Protein AF-A0A2M8BMV0-F1 (afdb_monomer_lite)

Foldseek 3Di:
DDDDDDPPVDDPDDPPPDDPPPPDDPDDDPPDDDDDPVRVVVVVVVCVVVPVDDDDPVNVVVVVVVVVVVPPDPDDPVRVVVVQVVCVVVVNDDDPPPPD

pLDDT: mean 74.04, std 16.03, range [36.88, 93.06]

Sequence (100 aa):
MKTLLIAAALVATSFAAMAENNNYPPQITASGPSKTRAEVIAELHAAKAAGQFHFTESDMRQAERFSRQQSSSNLTRQQVQQEVIALRQQGQLEIQGDRR

Structure (mmCIF, N/CA/C/O backbone):
data_AF-A0A2M8BMV0-F1
#
_entry.id   AF-A0A2M8BMV0-F1
#
loop_
_atom_site.group_PDB
_atom_site.id
_atom_site.type_symbol
_atom_site.label_atom_id
_atom_site.label_alt_id
_atom_site.label_comp_id
_atom_site.label_asym_id
_atom_site.label_entity_id
_atom_site.label_seq_id
_atom_site.pdbx_PDB_ins_code
_atom_site.Cartn_x
_atom_site.Cartn_y
_atom_site.Cartn_z
_atom_site.occupancy
_atom_site.B_iso_or_equiv
_atom_site.auth_seq_id
_atom_site.auth_comp_id
_atom_site.auth_asym_id
_atom_site.auth_atom_id
_atom_site.pdbx_PDB_model_num
ATOM 1 N N . MET A 1 1 ? -40.855 -0.882 59.957 1.00 37.31 1 MET A N 1
ATOM 2 C CA . MET A 1 1 ? -39.823 -0.028 59.330 1.00 37.31 1 MET A CA 1
ATOM 3 C C . MET A 1 1 ? -40.257 0.276 57.904 1.00 37.31 1 MET A C 1
ATOM 5 O O . MET A 1 1 ? -40.891 -0.568 57.289 1.00 37.31 1 MET A O 1
ATOM 9 N N . LYS A 1 2 ? -40.060 1.526 57.479 1.00 36.88 2 LYS A N 1
ATOM 10 C CA . LYS A 1 2 ? -40.741 2.200 56.365 1.00 36.88 2 LYS A CA 1
ATOM 11 C C . LYS A 1 2 ? -40.219 1.699 55.006 1.00 36.88 2 LYS A C 1
ATOM 13 O O . LYS A 1 2 ? -39.016 1.721 54.779 1.00 36.88 2 LYS A O 1
ATOM 18 N N . THR A 1 3 ? -41.114 1.272 54.122 1.00 43.72 3 THR A N 1
ATOM 19 C C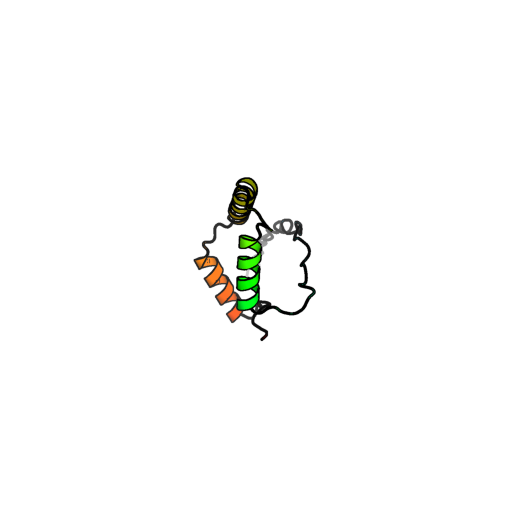A . THR A 1 3 ? -40.839 0.967 52.710 1.00 43.72 3 THR A CA 1
ATOM 20 C C . THR A 1 3 ? -40.404 2.230 51.973 1.00 43.72 3 THR A C 1
ATOM 22 O O . THR A 1 3 ? -41.174 3.186 51.896 1.00 43.72 3 THR A O 1
ATOM 25 N N . LEU A 1 4 ? -39.193 2.232 51.417 1.00 46.25 4 LEU A N 1
ATOM 26 C CA . LEU A 1 4 ? -38.737 3.260 50.484 1.00 46.25 4 LEU A CA 1
ATOM 27 C C . LEU A 1 4 ? -38.575 2.639 49.098 1.00 46.25 4 LEU A C 1
ATOM 29 O O . LEU A 1 4 ? -37.669 1.851 48.844 1.00 46.25 4 LEU A O 1
ATOM 33 N N . LEU A 1 5 ? -39.511 3.007 48.227 1.00 42.38 5 LEU A N 1
ATOM 34 C CA . LEU A 1 5 ? -39.439 2.853 46.783 1.00 42.38 5 LEU A CA 1
ATOM 35 C C . LEU A 1 5 ? -38.408 3.856 46.255 1.00 42.38 5 LEU A C 1
ATOM 37 O O . LEU A 1 5 ? -38.605 5.061 46.394 1.00 42.38 5 LEU A O 1
ATOM 41 N N . ILE A 1 6 ? -37.333 3.376 45.633 1.00 45.16 6 ILE A N 1
ATOM 42 C CA . ILE A 1 6 ? -36.451 4.211 44.811 1.00 45.16 6 ILE A CA 1
ATOM 43 C C . ILE A 1 6 ? -36.575 3.693 43.383 1.00 45.16 6 ILE A C 1
ATOM 45 O O . ILE A 1 6 ? -35.866 2.784 42.960 1.00 45.16 6 ILE A O 1
ATOM 49 N N . ALA A 1 7 ? -37.532 4.258 42.649 1.00 43.22 7 ALA A N 1
ATOM 50 C CA . ALA A 1 7 ? -37.618 4.109 41.206 1.00 43.22 7 ALA A CA 1
ATOM 51 C C . ALA A 1 7 ? -36.563 5.024 40.567 1.00 43.22 7 ALA A C 1
ATOM 53 O O . ALA A 1 7 ? -36.850 6.151 40.170 1.00 43.22 7 ALA A O 1
ATOM 54 N N . ALA A 1 8 ? -35.318 4.554 40.510 1.00 49.50 8 ALA A N 1
ATOM 55 C CA . ALA A 1 8 ? -34.308 5.144 39.646 1.00 49.50 8 ALA A CA 1
ATOM 56 C C . ALA A 1 8 ? -34.575 4.641 38.220 1.00 49.50 8 ALA A C 1
ATOM 58 O O . ALA A 1 8 ? -34.195 3.529 37.860 1.00 49.50 8 ALA A O 1
ATOM 59 N N . ALA A 1 9 ? -35.294 5.438 37.428 1.00 49.81 9 ALA A N 1
ATOM 60 C CA . ALA A 1 9 ? -35.452 5.213 35.998 1.00 49.81 9 ALA A CA 1
ATOM 61 C C . ALA A 1 9 ? -34.083 5.379 35.323 1.00 49.81 9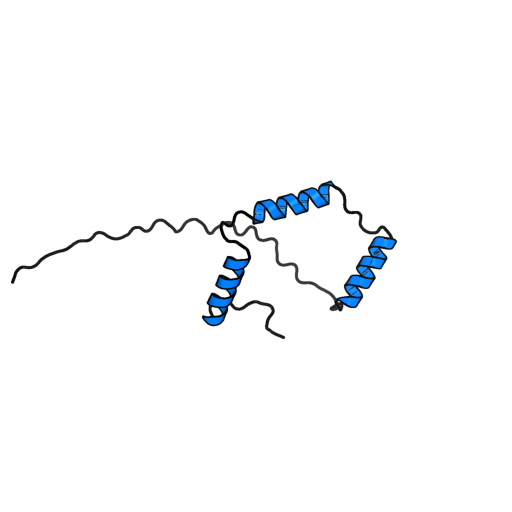 ALA A C 1
ATOM 63 O O . ALA A 1 9 ? -33.645 6.486 35.017 1.00 49.81 9 ALA A O 1
ATOM 64 N N . LEU A 1 10 ? -33.383 4.262 35.157 1.00 51.81 10 LEU A N 1
ATOM 65 C CA . LEU A 1 10 ? -32.047 4.187 34.592 1.00 51.81 10 LEU A CA 1
ATOM 66 C C . LEU A 1 10 ? -32.127 3.321 33.342 1.00 51.81 10 LEU A C 1
ATOM 68 O O . LEU A 1 10 ? -31.965 2.114 33.438 1.00 51.81 10 LEU A O 1
ATOM 72 N N . VAL A 1 11 ? -32.377 3.929 32.179 1.00 49.41 11 VAL A N 1
ATOM 73 C CA . VAL A 1 11 ? -32.013 3.329 30.888 1.00 49.41 11 VAL A CA 1
ATOM 74 C C . VAL A 1 11 ? -31.697 4.445 29.886 1.00 49.41 11 VAL 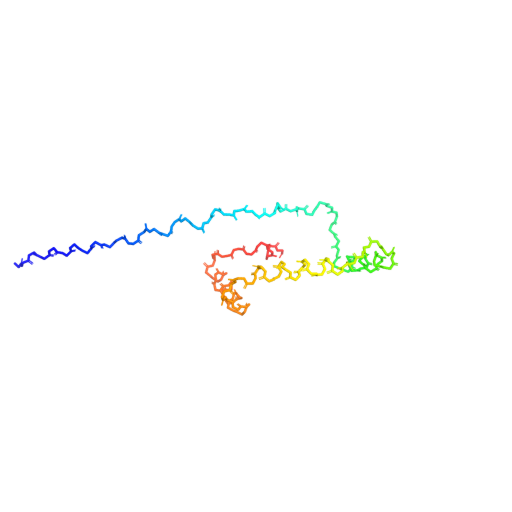A C 1
ATOM 76 O O . VAL A 1 11 ? -32.552 4.918 29.142 1.00 49.41 11 VAL A O 1
ATOM 79 N N . ALA A 1 12 ? -30.436 4.868 29.862 1.00 55.38 12 ALA A N 1
ATOM 80 C CA . ALA A 1 12 ? -29.848 5.491 28.686 1.00 55.38 12 ALA A CA 1
ATOM 81 C C . ALA A 1 12 ? -29.467 4.365 27.712 1.00 55.38 12 ALA A C 1
ATOM 83 O O . ALA A 1 12 ? -28.384 3.799 27.818 1.00 55.38 12 ALA A O 1
ATOM 84 N N . THR A 1 13 ? -30.352 3.994 26.787 1.00 60.94 13 THR A N 1
ATOM 85 C CA . THR A 1 13 ? -29.993 3.077 25.690 1.00 60.94 13 THR A CA 1
ATOM 86 C C . THR A 1 13 ? -30.485 3.623 24.364 1.00 60.94 13 THR A C 1
ATOM 88 O O . THR A 1 13 ? -31.515 3.217 23.835 1.00 60.94 13 THR A O 1
ATOM 91 N N . SER A 1 14 ? -29.706 4.528 23.792 1.00 52.84 14 SER A N 1
ATOM 92 C CA . SER A 1 14 ? -29.722 4.744 22.348 1.00 52.84 14 SER A CA 1
ATOM 93 C C . SER A 1 14 ? -28.303 5.038 21.865 1.00 52.84 14 SER A C 1
ATOM 95 O O . SER A 1 14 ? -27.995 6.129 21.402 1.00 52.84 14 SER A O 1
ATOM 97 N N . PHE A 1 15 ? -27.430 4.036 22.004 1.00 57.03 15 PHE A N 1
ATOM 98 C CA . PHE A 1 15 ? -26.163 3.923 21.277 1.00 57.03 15 PHE A CA 1
ATOM 99 C C . PHE A 1 15 ? -26.126 2.546 20.599 1.00 57.03 15 PHE A C 1
ATOM 101 O O . PHE A 1 15 ? -25.392 1.656 21.004 1.00 57.03 15 PHE A O 1
ATOM 108 N N . ALA A 1 16 ? -27.015 2.311 19.634 1.00 53.06 16 ALA A N 1
ATOM 109 C CA . ALA A 1 16 ? -27.076 1.032 18.913 1.00 53.06 16 ALA A CA 1
ATOM 110 C C . ALA A 1 16 ? -27.099 1.199 17.385 1.00 53.06 16 ALA A C 1
ATOM 112 O O . ALA A 1 16 ? -27.415 0.259 16.669 1.00 53.06 16 ALA A O 1
ATOM 113 N N . ALA A 1 17 ? -26.764 2.380 16.863 1.00 50.81 17 ALA A N 1
ATOM 114 C CA . ALA A 1 17 ? -26.876 2.663 15.433 1.00 50.81 17 ALA A CA 1
ATOM 115 C C . ALA A 1 17 ? -25.611 3.324 14.868 1.00 50.81 17 ALA A C 1
ATOM 117 O O . ALA A 1 17 ? -25.702 4.368 14.243 1.00 50.81 17 ALA A O 1
ATOM 118 N N . MET A 1 18 ? -24.425 2.760 15.114 1.00 51.78 18 MET A N 1
ATOM 119 C CA . MET A 1 18 ? -23.173 3.210 14.474 1.00 51.78 18 MET A CA 1
ATOM 120 C C . MET A 1 18 ? -22.264 2.012 14.150 1.00 51.78 18 MET A C 1
ATOM 122 O O . MET A 1 18 ? -21.106 1.990 14.549 1.00 51.78 18 MET A O 1
ATOM 126 N N . ALA A 1 19 ? -22.783 0.972 13.491 1.00 56.19 19 ALA A N 1
ATOM 127 C CA . ALA A 1 19 ? -21.958 -0.177 13.085 1.00 56.19 19 ALA A CA 1
ATOM 128 C C . ALA A 1 19 ? -22.346 -0.809 11.734 1.00 56.19 19 ALA A C 1
ATOM 130 O O . ALA A 1 19 ? -21.930 -1.921 11.435 1.00 56.19 19 ALA A O 1
ATOM 131 N N . GLU A 1 20 ? -23.108 -0.113 10.890 1.00 50.59 20 GLU A N 1
ATOM 132 C CA . GLU A 1 20 ? -23.503 -0.616 9.565 1.00 50.59 20 GLU A CA 1
ATOM 133 C C . GLU A 1 20 ? -22.887 0.269 8.471 1.00 50.59 20 GLU A C 1
ATOM 135 O O . GLU A 1 20 ? -23.566 0.991 7.749 1.00 50.59 20 GLU A O 1
ATOM 140 N N . ASN A 1 21 ? -21.557 0.264 8.370 1.00 55.41 21 ASN A N 1
ATOM 141 C CA . ASN A 1 21 ? -20.870 0.653 7.135 1.00 55.41 21 ASN A CA 1
ATOM 142 C C . ASN A 1 21 ? -19.746 -0.349 6.862 1.00 55.41 21 ASN A C 1
ATOM 144 O O . ASN A 1 21 ? -18.559 -0.043 6.956 1.00 55.41 21 ASN A O 1
ATOM 148 N N . ASN A 1 22 ? -20.147 -1.582 6.553 1.00 59.59 22 ASN A N 1
ATOM 149 C CA . ASN A 1 22 ? -19.255 -2.672 6.169 1.00 59.59 22 ASN A CA 1
ATOM 150 C C . ASN A 1 22 ? -18.832 -2.559 4.695 1.00 59.59 22 ASN A C 1
ATOM 152 O O . ASN A 1 22 ? -18.850 -3.544 3.963 1.00 59.59 22 ASN A O 1
ATOM 156 N N . ASN A 1 23 ? -18.420 -1.371 4.239 1.00 67.75 23 ASN A N 1
ATOM 157 C CA . ASN A 1 23 ? -17.752 -1.225 2.944 1.00 67.75 23 ASN A CA 1
ATOM 158 C C . ASN A 1 23 ? -16.271 -1.633 3.056 1.00 67.75 23 ASN A C 1
ATOM 160 O O . ASN A 1 23 ? -15.365 -0.869 2.716 1.00 67.75 23 ASN A O 1
ATOM 164 N N . TYR A 1 24 ? -16.019 -2.828 3.593 1.00 57.38 24 TYR A N 1
ATOM 165 C CA . TYR A 1 24 ? -14.701 -3.437 3.520 1.00 57.38 24 TYR A CA 1
ATOM 166 C C . TYR A 1 24 ? -14.517 -3.995 2.109 1.00 57.38 24 TYR A C 1
ATOM 168 O O . TYR A 1 24 ? -15.381 -4.737 1.634 1.00 57.38 24 TYR A O 1
ATOM 176 N N . PRO A 1 25 ? -13.411 -3.665 1.419 1.00 69.56 25 PRO A N 1
ATOM 177 C CA . PRO A 1 25 ? -13.112 -4.313 0.156 1.00 69.56 25 PRO A CA 1
ATOM 178 C C . PRO A 1 25 ? -13.018 -5.831 0.386 1.00 69.56 25 PRO A C 1
ATOM 180 O O . PRO A 1 25 ? -12.536 -6.259 1.445 1.00 69.56 25 PRO A O 1
ATOM 183 N N . PRO A 1 26 ? -13.477 -6.650 -0.577 1.00 76.31 26 PRO A N 1
ATOM 184 C CA . PRO A 1 26 ? -13.423 -8.098 -0.449 1.00 76.31 26 PRO A CA 1
ATOM 185 C C . PRO A 1 26 ? -11.992 -8.533 -0.125 1.00 76.31 26 PRO A C 1
ATOM 187 O O . PRO A 1 26 ? -11.030 -8.034 -0.711 1.00 76.31 26 PRO A O 1
ATOM 190 N N . GLN A 1 27 ? -11.850 -9.453 0.829 1.00 72.69 27 GLN A N 1
ATOM 191 C CA . GLN A 1 27 ? -10.560 -10.050 1.156 1.00 72.69 27 GLN A CA 1
ATOM 192 C C . GLN A 1 27 ? -10.069 -10.818 -0.077 1.00 72.69 27 GLN A C 1
ATOM 194 O O . GLN A 1 27 ? -10.592 -11.881 -0.407 1.00 72.69 27 GLN A O 1
ATOM 199 N N . ILE A 1 28 ? -9.089 -10.258 -0.785 1.00 75.44 28 ILE A N 1
ATOM 200 C CA . ILE A 1 28 ? -8.469 -10.919 -1.931 1.00 75.44 28 ILE A CA 1
ATOM 201 C C . ILE A 1 28 ? -7.541 -11.992 -1.366 1.00 75.44 28 ILE A C 1
ATOM 203 O O . ILE A 1 28 ? -6.487 -11.686 -0.806 1.00 75.44 28 ILE A O 1
ATOM 207 N N . THR A 1 29 ? -7.935 -13.258 -1.476 1.00 70.19 29 THR A N 1
ATOM 208 C CA . THR A 1 29 ? -7.048 -14.374 -1.157 1.00 70.19 29 THR A CA 1
ATOM 209 C C . THR A 1 29 ? -5.967 -14.452 -2.231 1.00 70.19 29 THR A C 1
ATOM 211 O O . THR A 1 29 ? -6.258 -14.502 -3.427 1.00 70.19 29 THR A O 1
ATOM 214 N N . ALA A 1 30 ? -4.698 -14.419 -1.820 1.00 70.56 30 ALA A N 1
ATOM 215 C CA . ALA A 1 30 ? -3.585 -14.599 -2.744 1.00 70.56 30 ALA A CA 1
ATOM 216 C C . ALA A 1 30 ? -3.675 -16.010 -3.349 1.00 70.56 30 ALA A C 1
ATOM 218 O O . ALA A 1 30 ? -3.412 -17.002 -2.673 1.00 70.56 30 ALA A O 1
ATOM 219 N N . SER A 1 31 ? -4.097 -16.093 -4.609 1.00 70.69 31 SER A N 1
ATOM 220 C CA . SER A 1 31 ? -4.192 -17.343 -5.357 1.00 70.69 31 SER A CA 1
ATOM 221 C C . SER A 1 31 ? -2.918 -17.503 -6.182 1.00 70.69 31 SER A C 1
ATOM 223 O O . SER A 1 31 ? -2.708 -16.777 -7.153 1.00 70.69 31 SER A O 1
ATOM 225 N N . GLY A 1 32 ? -2.016 -18.385 -5.751 1.00 75.56 32 GLY A N 1
ATOM 226 C CA . GLY A 1 32 ? -0.741 -18.626 -6.423 1.00 75.56 32 GLY A CA 1
ATOM 227 C C . GLY A 1 32 ? 0.317 -19.247 -5.507 1.00 75.56 32 GLY A C 1
ATOM 228 O O . GLY A 1 32 ? 0.114 -19.330 -4.294 1.00 75.56 32 GLY A O 1
ATOM 229 N N . PRO A 1 33 ?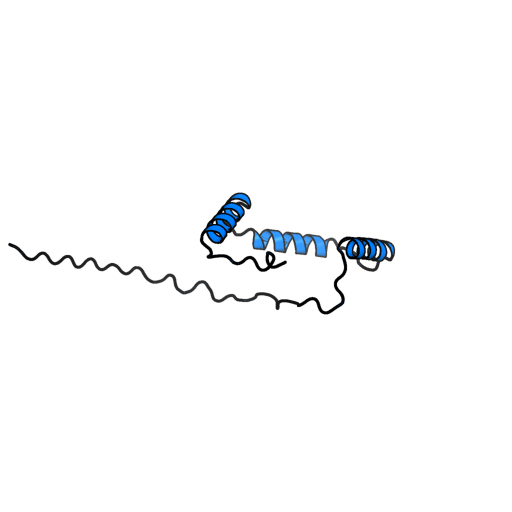 1.452 -19.698 -6.070 1.00 79.06 33 PRO A N 1
ATOM 230 C CA . PRO A 1 33 ? 2.567 -20.195 -5.277 1.00 79.06 33 PRO A CA 1
ATOM 231 C C . PRO A 1 33 ? 3.090 -19.104 -4.335 1.00 79.06 33 PRO A C 1
ATOM 233 O O . PRO A 1 33 ? 3.271 -17.948 -4.725 1.00 79.06 33 PRO A O 1
ATOM 236 N N . SER A 1 34 ? 3.348 -19.491 -3.088 1.00 82.69 34 SER A N 1
ATOM 237 C CA . SER A 1 34 ? 3.931 -18.621 -2.070 1.00 82.69 34 SER A CA 1
ATOM 238 C C . SER A 1 34 ? 5.328 -18.179 -2.503 1.00 82.69 34 SER A C 1
ATOM 240 O O . SER A 1 34 ? 6.221 -19.015 -2.613 1.00 82.69 34 SER A O 1
ATOM 242 N N . LYS A 1 35 ? 5.537 -16.876 -2.706 1.00 87.44 35 LYS A N 1
ATOM 243 C CA . LYS A 1 35 ? 6.877 -16.309 -2.906 1.00 87.44 35 LYS A CA 1
ATOM 244 C C . LYS A 1 35 ? 7.486 -15.939 -1.561 1.00 87.44 35 LYS A C 1
ATOM 246 O O . LYS A 1 35 ? 6.820 -15.384 -0.684 1.00 87.44 35 LYS A O 1
ATOM 251 N N . THR A 1 36 ? 8.767 -16.227 -1.399 1.00 92.88 36 THR A N 1
ATOM 252 C CA . THR A 1 36 ? 9.558 -15.702 -0.292 1.00 92.88 36 THR A CA 1
ATOM 253 C C . THR A 1 36 ? 9.672 -14.184 -0.409 1.00 92.88 36 THR A C 1
ATOM 255 O O . THR A 1 36 ? 9.599 -13.602 -1.493 1.00 92.88 36 THR A O 1
ATOM 258 N N . ARG A 1 37 ? 9.908 -13.507 0.720 1.00 91.75 37 ARG A N 1
ATOM 259 C CA . ARG A 1 37 ? 10.122 -12.052 0.718 1.00 91.75 37 ARG A CA 1
ATOM 260 C C . ARG A 1 37 ? 11.292 -11.644 -0.184 1.00 91.75 37 ARG A C 1
ATOM 262 O O . ARG A 1 37 ? 11.223 -10.596 -0.815 1.00 91.75 37 ARG A O 1
ATOM 269 N N . ALA A 1 38 ? 12.340 -12.467 -0.248 1.00 92.75 38 ALA A N 1
ATOM 270 C CA . ALA A 1 38 ? 13.493 -12.229 -1.110 1.00 92.75 38 ALA A CA 1
ATOM 271 C C . ALA A 1 38 ? 13.109 -12.273 -2.598 1.00 92.75 38 ALA A C 1
ATOM 273 O O . ALA A 1 38 ? 13.462 -11.361 -3.342 1.00 92.75 38 ALA A O 1
ATOM 274 N N . GLU A 1 39 ? 12.329 -13.273 -3.012 1.00 91.94 39 GLU A N 1
ATOM 275 C CA . GLU A 1 39 ? 11.837 -13.391 -4.390 1.00 91.94 39 GLU A CA 1
ATOM 276 C C . GLU A 1 39 ? 10.931 -12.219 -4.774 1.00 91.94 39 GLU A C 1
ATOM 278 O O . GLU A 1 39 ? 11.112 -11.634 -5.839 1.00 91.94 39 GLU A O 1
ATOM 283 N N . VAL A 1 40 ? 10.017 -11.809 -3.885 1.00 93.06 40 VAL A N 1
ATOM 284 C CA . VAL A 1 40 ? 9.145 -10.645 -4.124 1.00 93.06 40 VAL A CA 1
ATOM 285 C C . VAL A 1 40 ? 9.964 -9.367 -4.314 1.00 93.06 40 VAL A C 1
ATOM 287 O O . VAL A 1 40 ? 9.662 -8.569 -5.196 1.00 93.06 40 VAL A O 1
ATOM 290 N N . ILE A 1 41 ? 11.016 -9.159 -3.516 1.00 92.69 41 ILE A N 1
ATOM 291 C CA . ILE A 1 41 ? 11.888 -7.981 -3.647 1.00 92.69 41 ILE A CA 1
ATOM 292 C C . ILE A 1 41 ? 12.654 -8.011 -4.973 1.00 92.69 41 ILE A C 1
ATOM 294 O O . ILE A 1 41 ? 12.749 -6.981 -5.644 1.00 92.69 41 ILE A O 1
ATOM 298 N N . ALA A 1 42 ? 13.185 -9.173 -5.358 1.00 92.44 42 ALA A N 1
ATOM 299 C CA . ALA A 1 42 ? 13.907 -9.333 -6.615 1.00 92.44 42 ALA A CA 1
ATOM 300 C C . ALA A 1 42 ? 13.005 -9.045 -7.827 1.00 92.44 42 ALA A C 1
ATOM 302 O O . ALA A 1 42 ? 13.391 -8.293 -8.720 1.00 92.44 42 ALA A O 1
ATOM 303 N N . GLU A 1 43 ? 11.783 -9.575 -7.824 1.00 91.50 43 GLU A N 1
ATOM 304 C CA . GLU A 1 43 ? 10.774 -9.317 -8.854 1.00 91.50 43 GLU A CA 1
ATOM 305 C C . GLU A 1 43 ? 10.366 -7.845 -8.907 1.00 91.50 43 GLU A C 1
ATOM 307 O O . GLU A 1 43 ? 10.306 -7.264 -9.987 1.00 91.50 43 GLU A O 1
ATOM 312 N N . LEU A 1 44 ? 10.155 -7.211 -7.751 1.00 90.88 44 LEU A N 1
ATOM 313 C CA . LEU A 1 44 ? 9.808 -5.793 -7.679 1.00 90.88 44 LEU A CA 1
ATOM 314 C C . LEU A 1 44 ? 10.934 -4.928 -8.266 1.00 90.88 44 LEU A C 1
ATOM 316 O O . LEU A 1 44 ? 10.669 -3.994 -9.023 1.00 90.88 44 LEU A O 1
ATOM 320 N N . HIS A 1 45 ? 12.196 -5.261 -7.981 1.00 90.38 45 HIS A N 1
ATOM 321 C CA . HIS A 1 45 ? 13.343 -4.573 -8.572 1.00 90.38 45 HIS A CA 1
ATOM 322 C C . HIS A 1 45 ? 13.428 -4.783 -10.091 1.00 90.38 45 HIS A C 1
ATOM 324 O O . HIS A 1 45 ? 13.629 -3.818 -10.830 1.00 90.38 45 HIS A O 1
ATOM 330 N N . ALA A 1 46 ? 13.226 -6.015 -10.565 1.00 91.62 46 ALA A N 1
ATOM 331 C CA . ALA A 1 46 ? 13.211 -6.332 -11.991 1.00 91.62 46 ALA A CA 1
ATOM 332 C C . ALA A 1 46 ? 12.088 -5.589 -12.734 1.00 91.62 46 ALA A C 1
ATOM 334 O O . ALA A 1 46 ? 12.339 -4.960 -13.759 1.00 91.62 46 ALA A O 1
ATOM 335 N N . ALA A 1 47 ? 10.872 -5.587 -12.188 1.00 90.12 47 ALA A N 1
ATOM 336 C CA . ALA A 1 47 ? 9.725 -4.895 -12.764 1.00 90.12 47 ALA A CA 1
ATOM 337 C C . ALA A 1 47 ? 9.904 -3.365 -12.749 1.00 90.12 47 ALA A C 1
ATOM 339 O O . ALA A 1 47 ? 9.523 -2.694 -13.710 1.00 90.12 47 ALA A O 1
ATOM 340 N N . LYS A 1 48 ? 10.569 -2.813 -11.722 1.00 87.12 48 LYS A N 1
ATOM 341 C CA . LYS A 1 48 ? 10.970 -1.398 -11.690 1.00 87.12 48 LYS A CA 1
ATOM 342 C C . LYS A 1 48 ? 11.959 -1.070 -12.809 1.00 87.12 48 LYS A C 1
ATOM 344 O O . LYS A 1 48 ? 11.779 -0.075 -13.503 1.00 87.12 48 LYS A O 1
ATOM 349 N N . ALA A 1 49 ? 12.990 -1.896 -12.989 1.00 89.12 49 ALA A N 1
ATOM 350 C CA . ALA A 1 49 ? 13.993 -1.710 -14.039 1.00 89.12 49 ALA A CA 1
ATOM 351 C C . ALA A 1 49 ? 13.398 -1.865 -15.448 1.00 89.12 49 ALA A C 1
ATOM 353 O O . ALA A 1 49 ? 13.793 -1.153 -16.366 1.00 89.12 49 ALA A O 1
ATOM 354 N N . ALA A 1 50 ? 12.415 -2.753 -15.603 1.00 91.81 50 ALA A N 1
ATOM 355 C CA . ALA A 1 50 ? 11.674 -2.958 -16.843 1.00 91.81 50 ALA A CA 1
ATOM 356 C C . ALA A 1 50 ? 10.597 -1.887 -17.109 1.00 91.81 50 ALA A C 1
ATOM 358 O O . ALA A 1 50 ? 9.918 -1.959 -18.131 1.00 91.81 50 ALA A O 1
ATOM 359 N N . GLY A 1 51 ? 10.401 -0.919 -16.203 1.00 88.44 51 GLY A N 1
ATOM 360 C CA . GLY A 1 51 ? 9.377 0.121 -16.343 1.00 88.44 51 GLY A CA 1
ATOM 361 C C . GLY A 1 51 ? 7.941 -0.414 -16.324 1.00 88.44 51 GLY A C 1
ATOM 362 O O . GLY A 1 51 ? 7.039 0.237 -16.841 1.00 88.44 51 GLY A O 1
ATOM 363 N N . GLN A 1 52 ? 7.710 -1.602 -15.751 1.00 86.75 52 GLN A N 1
ATOM 364 C CA . GLN A 1 52 ? 6.401 -2.270 -15.764 1.00 86.75 52 GLN A CA 1
ATOM 365 C C . GLN A 1 52 ? 5.363 -1.603 -14.854 1.00 86.75 52 GLN A C 1
ATOM 367 O O . GLN A 1 52 ? 4.168 -1.848 -15.001 1.00 86.75 52 GLN A O 1
ATOM 372 N N . PHE A 1 53 ? 5.799 -0.760 -13.919 1.00 78.44 53 PHE A N 1
ATOM 373 C CA . PHE A 1 53 ? 4.922 0.084 -13.119 1.00 78.44 53 PHE A CA 1
ATOM 374 C C . PHE A 1 53 ? 5.550 1.466 -12.931 1.00 78.44 53 PHE A C 1
ATOM 376 O O . PHE A 1 53 ? 6.744 1.594 -12.659 1.00 78.44 53 PHE A O 1
ATOM 383 N N . HIS A 1 54 ? 4.729 2.506 -13.057 1.00 79.12 54 HIS A N 1
ATOM 384 C CA . HIS A 1 54 ? 5.099 3.894 -12.802 1.00 79.12 54 HIS A CA 1
ATOM 385 C C . HIS A 1 54 ? 4.210 4.434 -11.687 1.00 79.12 54 HIS A C 1
ATOM 387 O O . HIS A 1 54 ? 2.990 4.363 -11.783 1.00 79.12 54 HIS A O 1
ATOM 393 N N . PHE A 1 55 ? 4.827 4.988 -10.644 1.00 81.06 55 PHE A N 1
ATOM 394 C CA . PHE A 1 55 ? 4.101 5.744 -9.632 1.00 81.06 55 PHE A CA 1
ATOM 395 C C . PHE A 1 55 ? 3.923 7.169 -10.133 1.00 81.06 55 PHE A C 1
ATOM 397 O O . PHE A 1 55 ? 4.901 7.892 -10.329 1.00 81.06 55 PHE A O 1
ATOM 404 N N . THR A 1 56 ? 2.678 7.567 -10.354 1.00 87.00 56 THR A N 1
ATOM 405 C CA . THR A 1 56 ? 2.349 8.953 -10.664 1.00 87.00 56 THR A CA 1
ATOM 406 C C . THR A 1 56 ? 2.199 9.757 -9.378 1.00 87.00 56 THR A C 1
ATOM 408 O O . THR A 1 56 ? 1.919 9.231 -8.299 1.00 87.00 56 THR A O 1
ATOM 411 N N . GLU A 1 57 ? 2.324 11.075 -9.493 1.00 85.00 57 GLU A N 1
ATOM 412 C CA . GLU A 1 57 ? 2.019 11.987 -8.389 1.00 85.00 57 GLU A CA 1
ATOM 413 C C . GLU A 1 57 ? 0.569 11.821 -7.897 1.00 85.00 57 GLU A C 1
ATOM 415 O O . GLU A 1 57 ? 0.276 11.986 -6.714 1.00 85.00 57 GLU A O 1
ATOM 420 N N . SER A 1 58 ? -0.350 11.443 -8.791 1.00 86.88 58 SER A N 1
ATOM 421 C CA . SER A 1 58 ? -1.734 11.127 -8.440 1.00 86.88 58 SER A CA 1
ATOM 422 C C . SER A 1 58 ? -1.839 9.876 -7.569 1.00 86.88 58 SER A C 1
ATOM 424 O O . SER A 1 58 ? -2.580 9.915 -6.588 1.00 86.88 58 SER A O 1
ATOM 426 N N . ASP A 1 59 ? -1.066 8.825 -7.855 1.00 87.75 59 ASP A N 1
ATOM 427 C CA . ASP A 1 59 ? -1.031 7.602 -7.039 1.00 87.75 59 ASP A CA 1
ATOM 428 C C . ASP A 1 59 ? -0.494 7.898 -5.635 1.00 87.75 59 ASP A C 1
ATOM 430 O O . ASP A 1 59 ? -1.067 7.470 -4.630 1.00 87.75 59 ASP A O 1
ATOM 434 N N . MET A 1 60 ? 0.564 8.711 -5.550 1.00 84.12 60 MET A N 1
ATOM 435 C CA . MET A 1 60 ? 1.132 9.143 -4.270 1.00 84.12 60 MET A CA 1
ATOM 436 C C . MET A 1 60 ? 0.134 9.982 -3.466 1.00 84.12 60 MET A C 1
ATOM 438 O O . MET A 1 60 ? -0.124 9.690 -2.298 1.00 84.12 60 MET A O 1
ATOM 442 N N . ARG A 1 61 ? -0.512 10.971 -4.098 1.00 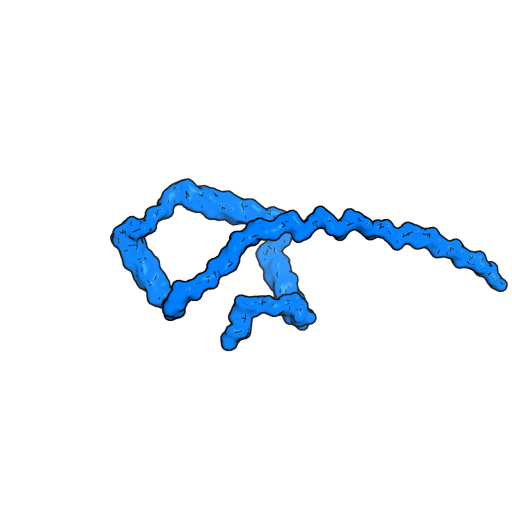85.62 61 ARG A N 1
ATOM 443 C CA . ARG A 1 61 ? -1.561 11.773 -3.450 1.00 85.62 61 ARG A CA 1
ATOM 444 C C . ARG A 1 61 ? -2.747 10.925 -3.013 1.00 85.62 61 ARG A C 1
ATOM 446 O O . ARG A 1 61 ? -3.338 11.194 -1.969 1.00 85.62 61 ARG A O 1
ATOM 453 N N . GLN A 1 62 ? -3.124 9.915 -3.789 1.00 85.44 62 GLN A N 1
ATOM 454 C CA . GLN A 1 62 ? -4.210 9.018 -3.421 1.00 85.44 62 GLN A CA 1
ATOM 455 C C . GLN A 1 62 ? -3.843 8.202 -2.171 1.00 85.44 62 GLN A C 1
ATOM 457 O O . GLN A 1 62 ? -4.635 8.152 -1.229 1.00 85.44 62 GLN A O 1
ATOM 462 N N . ALA A 1 63 ? -2.624 7.659 -2.106 1.00 83.75 63 ALA A N 1
ATOM 463 C CA . ALA A 1 63 ? -2.112 6.960 -0.927 1.00 83.75 63 ALA A CA 1
ATOM 464 C C . ALA A 1 63 ? -2.058 7.860 0.324 1.00 83.75 63 ALA A C 1
ATOM 466 O O . ALA A 1 63 ? -2.436 7.442 1.424 1.00 83.75 63 ALA A O 1
ATOM 467 N N . GLU A 1 64 ? -1.657 9.123 0.169 1.00 82.94 64 GLU A N 1
ATOM 468 C CA . GLU A 1 64 ? -1.681 10.108 1.254 1.00 82.94 64 GLU A CA 1
ATOM 469 C C . GLU A 1 64 ? -3.105 10.412 1.729 1.00 82.94 64 GLU A C 1
ATOM 471 O O . GLU A 1 64 ? -3.353 10.497 2.933 1.00 82.94 64 GLU A O 1
ATOM 476 N N . ARG A 1 65 ? -4.062 10.551 0.802 1.00 81.81 65 ARG A N 1
ATOM 477 C CA . ARG A 1 65 ? -5.474 10.780 1.138 1.00 81.81 65 ARG A CA 1
ATOM 478 C C . ARG A 1 65 ? -6.054 9.613 1.923 1.00 81.81 65 ARG A C 1
ATOM 480 O O . ARG A 1 65 ? -6.660 9.858 2.963 1.00 81.81 65 ARG A O 1
ATOM 487 N N . PHE A 1 66 ? -5.799 8.377 1.494 1.00 77.69 66 PHE A N 1
ATOM 488 C CA . PHE A 1 66 ? -6.206 7.190 2.246 1.00 77.69 66 PHE A CA 1
ATOM 489 C C . PHE A 1 66 ? -5.600 7.176 3.651 1.00 77.69 66 PHE A C 1
ATOM 491 O O . PHE A 1 66 ? -6.315 6.957 4.627 1.00 77.69 66 PHE A O 1
ATOM 498 N N . SER A 1 67 ? -4.315 7.515 3.774 1.00 75.50 67 SER A N 1
ATOM 499 C CA . SER A 1 67 ? -3.631 7.588 5.071 1.00 75.50 67 SER A CA 1
ATOM 500 C C . SER A 1 67 ? -4.249 8.642 5.999 1.00 75.50 67 SER A C 1
ATOM 502 O O . SER A 1 67 ? -4.432 8.399 7.193 1.00 75.50 67 SER A O 1
ATOM 504 N N . ARG A 1 68 ? -4.617 9.813 5.461 1.00 74.62 68 ARG A N 1
ATOM 505 C CA . ARG A 1 68 ? -5.285 10.884 6.221 1.00 74.62 68 ARG A CA 1
ATOM 506 C C . ARG A 1 68 ? -6.716 10.515 6.609 1.00 74.62 68 ARG A C 1
ATOM 508 O O . ARG A 1 68 ? -7.117 10.792 7.732 1.00 74.62 68 ARG A O 1
ATOM 515 N N . GLN A 1 69 ? -7.463 9.863 5.719 1.00 70.56 69 GLN A N 1
ATOM 516 C CA . GLN A 1 69 ? -8.826 9.394 5.994 1.00 70.56 69 GLN A CA 1
ATOM 517 C C . GLN A 1 69 ? -8.856 8.293 7.063 1.00 70.56 69 GLN A C 1
ATOM 519 O O . GLN A 1 69 ? -9.763 8.276 7.886 1.00 70.56 69 GLN A O 1
ATOM 524 N N . GLN A 1 70 ? -7.851 7.414 7.099 1.00 64.06 70 GLN A N 1
ATOM 525 C CA . GLN A 1 70 ? -7.716 6.377 8.131 1.00 64.06 70 GLN A CA 1
ATOM 526 C C . GLN A 1 70 ? -7.244 6.918 9.490 1.00 64.06 70 GLN A C 1
ATOM 528 O O . GLN A 1 70 ? -7.375 6.236 10.502 1.00 64.06 70 GLN A O 1
ATOM 533 N N . SER A 1 71 ? -6.705 8.140 9.537 1.00 62.25 71 SER A N 1
ATOM 534 C CA . SER A 1 71 ? -6.183 8.755 10.764 1.00 62.25 71 SER A CA 1
ATOM 535 C C . SER A 1 71 ? -7.257 9.461 11.601 1.00 62.25 71 SER A C 1
ATOM 537 O O . SER A 1 71 ? -6.919 10.236 12.487 1.00 62.25 71 SER A O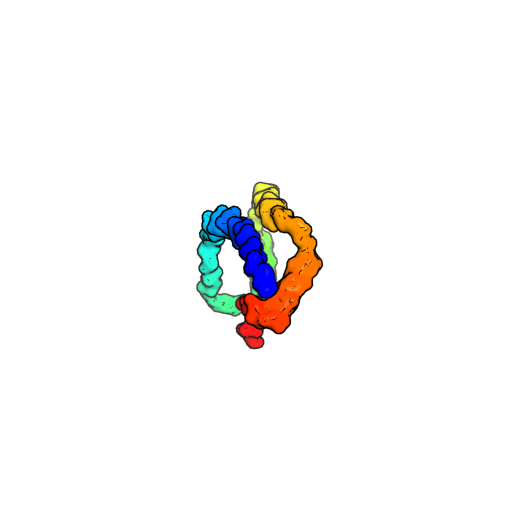 1
ATOM 539 N N . SER A 1 72 ? -8.549 9.195 11.376 1.00 63.69 72 SER A N 1
ATOM 540 C CA . SER A 1 72 ? -9.650 9.766 12.172 1.00 63.69 72 SER A CA 1
ATOM 541 C C . SER A 1 72 ? -9.719 9.242 13.616 1.00 63.69 72 SER A C 1
ATOM 543 O O . SER A 1 72 ? -10.664 9.553 14.338 1.00 63.69 72 SER A O 1
ATOM 545 N N . SER A 1 73 ? -8.761 8.414 14.037 1.00 72.81 73 SER A N 1
ATOM 546 C CA . SER A 1 73 ? -8.670 7.934 15.410 1.00 72.81 73 SER A CA 1
ATOM 547 C C . SER A 1 73 ? -8.019 8.986 16.304 1.00 72.81 73 SER A C 1
ATOM 549 O O . SER A 1 73 ? -6.954 9.511 15.989 1.00 72.81 73 SER A O 1
ATOM 551 N N . ASN A 1 74 ? -8.622 9.233 17.467 1.00 79.12 74 ASN A N 1
ATOM 552 C CA . ASN A 1 74 ? -7.993 10.011 18.537 1.00 79.12 74 ASN A CA 1
ATOM 553 C C . ASN A 1 74 ? -6.878 9.223 19.253 1.00 79.12 74 ASN A C 1
ATOM 555 O O . ASN A 1 74 ? -6.216 9.769 20.135 1.00 79.12 74 ASN A O 1
ATOM 559 N N . LEU A 1 75 ? -6.684 7.943 18.904 1.00 81.75 75 LEU A N 1
ATOM 560 C CA . LEU A 1 75 ? -5.657 7.093 19.489 1.00 81.75 75 LEU A CA 1
ATOM 561 C C . LEU A 1 75 ? -4.344 7.217 18.724 1.00 81.75 75 LEU A C 1
ATOM 563 O O . LEU A 1 75 ? -4.272 7.058 17.503 1.00 81.75 75 LEU A O 1
ATOM 567 N N . THR A 1 76 ? -3.269 7.418 19.473 1.00 85.12 76 THR A N 1
ATOM 568 C CA . THR A 1 76 ? -1.920 7.287 18.935 1.00 85.12 76 THR A CA 1
ATOM 569 C C . THR A 1 76 ? -1.633 5.823 18.604 1.00 85.12 76 THR A C 1
ATOM 571 O O . THR A 1 76 ? -2.202 4.902 19.195 1.00 85.12 76 THR A O 1
ATOM 574 N N . ARG A 1 77 ? -0.682 5.570 17.694 1.00 85.94 77 ARG A N 1
ATOM 575 C CA . ARG A 1 77 ? -0.239 4.191 17.405 1.00 85.94 77 ARG A CA 1
ATOM 576 C C . ARG A 1 77 ? 0.207 3.450 18.666 1.00 85.94 77 ARG A C 1
ATOM 578 O O . ARG A 1 77 ? -0.013 2.251 18.760 1.00 85.94 77 ARG A O 1
ATOM 585 N N . GLN A 1 78 ? 0.812 4.157 19.620 1.00 88.75 78 GLN A N 1
ATOM 586 C CA . GLN A 1 78 ? 1.251 3.576 20.889 1.00 88.75 78 GLN A CA 1
ATOM 587 C C . GLN A 1 78 ? 0.061 3.106 21.732 1.00 88.75 78 GLN A C 1
ATOM 589 O O . GLN A 1 78 ? 0.102 2.011 22.282 1.00 88.75 78 GLN A O 1
ATOM 594 N N . GLN A 1 79 ? -1.013 3.893 21.786 1.00 86.88 79 GLN A N 1
ATOM 595 C CA . GLN A 1 79 ? -2.235 3.523 22.502 1.00 86.88 79 GLN A CA 1
ATOM 596 C C . GLN A 1 79 ? -2.924 2.320 21.850 1.00 86.88 79 GLN A C 1
ATOM 598 O O . GLN A 1 79 ? -3.247 1.361 22.543 1.00 86.88 79 GLN A O 1
ATOM 603 N N . VAL A 1 80 ? -3.047 2.310 20.516 1.00 89.19 80 VAL A N 1
ATOM 604 C CA . VAL A 1 80 ? -3.600 1.156 19.783 1.00 89.19 80 VAL A CA 1
ATOM 605 C C . VAL A 1 80 ? -2.771 -0.108 20.037 1.00 89.19 80 VAL A C 1
ATOM 607 O O . VAL A 1 80 ? -3.323 -1.181 20.250 1.00 89.19 80 VAL A O 1
ATOM 610 N N . GLN A 1 81 ? -1.439 -0.002 20.058 1.00 89.62 81 GLN A N 1
ATOM 611 C CA . GLN A 1 81 ? -0.566 -1.142 20.361 1.00 89.62 81 GLN A CA 1
ATOM 612 C C . GLN A 1 81 ? -0.796 -1.688 21.774 1.00 89.62 81 GLN A C 1
ATOM 614 O O . GLN A 1 81 ? -0.878 -2.902 21.948 1.00 89.62 81 GLN A O 1
ATOM 619 N N . GLN A 1 82 ? -0.921 -0.810 22.772 1.00 88.62 82 GLN A N 1
ATOM 620 C CA . GLN A 1 82 ? -1.203 -1.207 24.154 1.00 88.62 82 GLN A CA 1
ATOM 621 C C . GLN A 1 82 ? -2.556 -1.910 24.273 1.00 88.62 82 GLN A C 1
ATOM 623 O O . GLN A 1 82 ? -2.648 -2.954 24.916 1.00 88.62 82 GLN A O 1
ATOM 628 N N . GLU A 1 83 ? -3.583 -1.380 23.611 1.00 87.38 83 GLU A N 1
ATOM 629 C CA . GLU A 1 83 ? -4.923 -1.964 23.592 1.00 87.38 83 GLU A CA 1
ATOM 630 C C . GLU A 1 83 ? -4.929 -3.353 22.941 1.00 87.38 83 GLU A C 1
ATOM 632 O O . GLU A 1 83 ? -5.442 -4.309 23.522 1.00 87.38 83 GLU A O 1
ATOM 637 N N . VAL A 1 84 ? -4.265 -3.507 21.789 1.00 90.06 84 VAL A N 1
ATOM 638 C CA . VAL A 1 84 ? -4.126 -4.807 21.113 1.00 90.06 84 VAL A CA 1
ATOM 639 C C . VAL A 1 84 ? -3.421 -5.834 22.006 1.00 90.06 84 VAL A C 1
ATOM 641 O O . VAL A 1 84 ? -3.836 -6.992 22.056 1.00 90.06 84 VAL A O 1
ATOM 644 N N . ILE A 1 85 ? -2.367 -5.435 22.729 1.00 89.12 85 ILE A N 1
ATOM 645 C CA . ILE A 1 85 ? -1.657 -6.320 23.666 1.00 89.12 85 ILE A CA 1
ATOM 646 C C . ILE A 1 85 ? -2.569 -6.717 24.832 1.00 89.12 85 ILE A C 1
ATOM 648 O O . ILE A 1 85 ? -2.645 -7.901 25.165 1.00 89.12 85 ILE A O 1
ATOM 652 N N . ALA A 1 86 ? -3.271 -5.756 25.435 1.00 89.50 86 ALA A N 1
ATOM 653 C CA . ALA A 1 86 ? -4.165 -6.007 26.561 1.00 89.50 86 ALA A CA 1
ATOM 654 C C . ALA A 1 86 ? -5.290 -6.981 26.181 1.00 89.50 86 ALA A C 1
ATOM 656 O O . ALA A 1 86 ? -5.533 -7.960 26.882 1.00 89.50 86 ALA A O 1
ATOM 657 N N . LEU A 1 87 ? -5.924 -6.769 25.030 1.00 89.25 87 LEU A N 1
ATOM 658 C CA . LEU A 1 87 ? -6.995 -7.634 24.545 1.00 89.25 87 LEU A CA 1
ATOM 659 C C . LEU A 1 87 ? -6.490 -9.030 24.138 1.00 89.25 87 LEU A C 1
ATOM 661 O O . LEU A 1 87 ? -7.194 -10.021 24.340 1.00 89.25 87 LEU A O 1
ATOM 665 N N . ARG A 1 88 ? -5.252 -9.140 23.632 1.00 86.25 88 ARG A N 1
ATOM 666 C CA . ARG A 1 88 ? -4.597 -10.437 23.389 1.00 86.25 88 ARG A CA 1
ATOM 667 C C . ARG A 1 88 ? -4.386 -11.208 24.692 1.00 86.25 88 ARG A C 1
ATOM 669 O O . ARG A 1 88 ? -4.698 -12.392 24.749 1.00 86.25 88 ARG A O 1
ATOM 676 N N . GLN A 1 89 ? -3.887 -10.550 25.743 1.00 85.75 89 GLN A N 1
ATOM 677 C CA . GLN A 1 89 ? -3.701 -11.171 27.064 1.00 85.75 89 GLN A CA 1
ATOM 678 C C . GLN A 1 89 ? -5.025 -11.630 27.680 1.00 85.75 89 GLN A C 1
ATOM 680 O O . GLN A 1 89 ? -5.072 -12.645 28.368 1.00 85.75 89 GLN A O 1
ATOM 685 N N . GLN A 1 90 ? -6.105 -10.901 27.404 1.00 86.25 90 GLN A N 1
ATOM 686 C CA . GLN A 1 90 ? -7.457 -11.252 27.832 1.00 86.25 90 GLN A CA 1
ATOM 687 C C . GLN A 1 90 ? -8.098 -12.360 26.975 1.00 86.25 90 GLN A C 1
ATOM 689 O O . GLN A 1 90 ? -9.234 -12.744 27.244 1.00 86.25 90 GLN A O 1
ATOM 694 N N . GLY A 1 91 ? -7.411 -12.861 25.940 1.00 84.12 91 GLY A N 1
ATOM 695 C CA . GLY A 1 91 ? -7.932 -13.875 25.017 1.00 84.12 91 GLY A CA 1
ATOM 696 C C . GLY A 1 91 ? -9.060 -13.379 24.105 1.00 84.12 91 GLY A C 1
ATOM 697 O O . GLY A 1 91 ? -9.729 -14.189 23.475 1.00 84.12 91 GLY A O 1
ATOM 698 N N . GLN A 1 92 ? -9.285 -12.064 24.034 1.00 80.94 92 GLN A N 1
ATOM 699 C CA . GLN A 1 92 ? -10.379 -11.444 23.275 1.00 80.94 92 GLN A CA 1
ATOM 700 C C . GLN A 1 92 ? -9.976 -11.053 21.845 1.00 80.94 92 GLN A C 1
ATOM 702 O O . GLN A 1 92 ? -10.838 -10.731 21.031 1.00 80.94 92 GLN A O 1
ATOM 707 N N . LEU A 1 93 ? -8.680 -11.090 21.520 1.00 78.38 93 LEU A N 1
ATOM 708 C CA . LEU A 1 93 ? -8.171 -10.890 20.162 1.00 78.38 93 LEU A CA 1
ATOM 709 C C . LEU A 1 93 ? -7.340 -12.091 19.704 1.00 78.38 93 LEU A C 1
ATOM 711 O O . LEU A 1 93 ? -6.238 -12.316 20.205 1.00 78.38 93 LEU A O 1
ATOM 715 N N . GLU A 1 94 ? -7.831 -12.796 18.683 1.00 75.69 94 GLU A N 1
ATOM 716 C CA . GLU A 1 94 ? -7.031 -13.708 17.862 1.00 75.69 94 GLU A CA 1
ATOM 717 C C . GLU A 1 94 ? -6.495 -12.922 16.658 1.00 75.69 94 GLU A C 1
ATOM 719 O O . GLU A 1 94 ? -7.232 -12.574 15.735 1.00 75.69 94 GLU A O 1
ATOM 724 N N . ILE A 1 95 ? -5.200 -12.597 16.663 1.00 69.88 95 ILE A N 1
ATOM 725 C CA . ILE A 1 95 ? -4.557 -12.011 15.484 1.00 69.88 95 ILE A CA 1
ATOM 726 C C . ILE A 1 95 ? -4.361 -13.140 14.475 1.00 69.88 95 ILE A C 1
ATOM 728 O O . ILE A 1 95 ? -3.582 -14.067 14.711 1.00 69.88 95 ILE A O 1
ATOM 732 N N . GLN A 1 96 ? -5.047 -13.042 13.338 1.00 67.38 96 GLN A N 1
ATOM 733 C CA . GLN A 1 96 ? -4.965 -13.979 12.220 1.00 67.38 96 GLN A CA 1
ATOM 734 C C . GLN A 1 96 ? -3.594 -13.881 11.521 1.00 67.38 96 GLN A C 1
ATOM 736 O O . GLN A 1 96 ? -3.451 -13.363 10.421 1.00 67.38 96 GLN A O 1
ATOM 741 N N . GLY A 1 97 ? -2.549 -14.316 12.215 1.00 59.50 97 GLY A N 1
ATOM 742 C CA . GLY A 1 97 ? -1.151 -14.213 11.801 1.00 59.50 97 GLY A CA 1
ATOM 743 C C . GLY A 1 97 ? -0.193 -14.979 12.717 1.00 59.50 97 GLY A C 1
ATOM 744 O O . GLY A 1 97 ? 0.846 -15.416 12.238 1.00 59.50 97 GLY A O 1
ATOM 745 N N . ASP A 1 98 ? -0.575 -15.219 13.980 1.00 53.88 98 ASP A N 1
ATOM 746 C CA . ASP A 1 98 ? 0.209 -16.007 14.956 1.00 53.88 98 ASP A CA 1
ATOM 747 C C . ASP A 1 98 ? 0.036 -17.534 14.799 1.00 53.88 98 ASP A C 1
ATOM 749 O O . ASP A 1 98 ? 0.677 -18.311 15.500 1.00 53.88 98 ASP A O 1
ATOM 753 N N . ARG A 1 99 ? -0.802 -18.002 13.862 1.00 57.12 99 ARG A N 1
ATOM 754 C CA . ARG A 1 99 ? -0.900 -19.430 13.515 1.00 57.12 99 ARG A CA 1
ATOM 755 C C . ARG A 1 99 ? 0.181 -19.810 12.500 1.00 57.12 99 ARG A C 1
ATOM 757 O O . ARG A 1 99 ? -0.129 -19.954 11.316 1.00 57.12 99 ARG A O 1
ATOM 764 N N . ARG A 1 100 ? 1.431 -19.952 12.945 1.00 48.84 100 ARG A N 1
ATOM 765 C CA . ARG A 1 100 ? 2.493 -20.667 12.218 1.00 48.84 100 ARG A CA 1
ATOM 766 C C . ARG A 1 100 ? 3.417 -21.411 13.162 1.00 48.84 100 ARG A C 1
ATOM 768 O O . ARG A 1 100 ? 3.765 -20.829 14.208 1.00 48.84 100 ARG A O 1
#

Radius of gyration: 24.54 Å; chains: 1; bounding box: 55×33×76 Å

Secondary structure (DSSP, 8-state):
-----------------S-----PPP-----SPPPPHHHHHHHHHHHHHTT-----HHHHHHHHHHHHHHT--SS-HHHHHHHHHHHHHTT----TT---